Protein AF-A0A7Y2DYD2-F1 (afdb_monomer_lite)

Sequence (73 aa):
MNIRSLNNKLRSNYLILSKLVENGCNRVPENVLHSLNFDPKVVTYFDNNNNRKKIYDITFSQLEDGSVSLVKE

Secondary structure (DSSP, 8-state):
--HHHHHHHHHHHHHHHHHHHHTT-SEEEHHHHHHTT--TT--SEEETTTTEEEETTEEEEE-TTSEEEEEE-

Structure (mmCIF, N/CA/C/O backbone):
data_AF-A0A7Y2DYD2-F1
#
_entry.id   AF-A0A7Y2DYD2-F1
#
loop_
_atom_site.group_PDB
_atom_site.id
_atom_site.type_symbol
_atom_site.label_atom_id
_atom_site.label_alt_id
_atom_site.label_comp_id
_atom_site.label_asym_id
_atom_site.label_entity_id
_atom_site.label_seq_id
_atom_site.pdbx_PDB_ins_code
_atom_site.Cartn_x
_atom_site.Cartn_y
_atom_site.Cartn_z
_atom_site.occupancy
_atom_site.B_iso_or_equiv
_atom_site.auth_seq_id
_atom_site.auth_comp_id
_atom_site.auth_asym_id
_atom_site.auth_atom_id
_atom_site.pdbx_PDB_model_num
ATOM 1 N N . MET A 1 1 ? 16.347 -9.419 -11.900 1.00 55.38 1 MET A N 1
ATOM 2 C CA . MET A 1 1 ? 14.878 -9.257 -11.798 1.00 55.38 1 MET A CA 1
ATOM 3 C C . MET A 1 1 ? 14.393 -8.659 -13.112 1.00 55.38 1 MET A C 1
ATOM 5 O O . MET A 1 1 ? 14.933 -7.643 -13.520 1.00 55.38 1 MET A O 1
ATOM 9 N N . ASN A 1 2 ? 13.488 -9.318 -13.840 1.00 69.19 2 ASN A N 1
ATOM 10 C CA . ASN A 1 2 ? 13.029 -8.825 -15.145 1.00 69.19 2 ASN A CA 1
ATOM 11 C C . ASN A 1 2 ? 12.113 -7.601 -14.938 1.00 69.19 2 ASN A C 1
ATOM 13 O O . ASN A 1 2 ? 11.188 -7.682 -14.131 1.00 69.19 2 ASN A O 1
ATOM 17 N N . ILE A 1 3 ? 12.348 -6.488 -15.644 1.00 68.81 3 ILE A N 1
ATOM 18 C CA . ILE A 1 3 ? 11.608 -5.214 -15.488 1.00 68.81 3 ILE A CA 1
ATOM 19 C C . ILE A 1 3 ? 10.088 -5.425 -15.603 1.00 68.81 3 ILE A C 1
ATOM 21 O O . ILE A 1 3 ? 9.310 -4.855 -14.841 1.00 68.81 3 ILE A O 1
ATOM 25 N N . ARG A 1 4 ? 9.656 -6.333 -16.490 1.00 70.50 4 ARG A N 1
ATOM 26 C CA . ARG A 1 4 ? 8.238 -6.707 -16.647 1.00 70.50 4 ARG A CA 1
ATOM 27 C C . ARG A 1 4 ? 7.628 -7.296 -15.371 1.00 70.50 4 ARG A C 1
ATOM 29 O O . ARG A 1 4 ? 6.479 -7.018 -15.052 1.00 70.50 4 ARG A O 1
ATOM 36 N N . SER A 1 5 ? 8.401 -8.084 -14.623 1.00 81.62 5 SER A N 1
ATOM 37 C CA . SER A 1 5 ? 7.955 -8.682 -13.360 1.00 81.62 5 SER A CA 1
ATOM 38 C C . SER A 1 5 ? 7.798 -7.626 -12.263 1.00 81.62 5 SER A C 1
ATOM 40 O O . SER A 1 5 ? 6.835 -7.685 -11.504 1.00 81.62 5 SER A O 1
ATOM 42 N N . LEU A 1 6 ? 8.688 -6.629 -12.218 1.00 82.12 6 LEU A N 1
ATOM 43 C CA . LEU A 1 6 ? 8.603 -5.531 -11.253 1.00 82.12 6 LEU A CA 1
ATOM 44 C C . LEU A 1 6 ? 7.362 -4.660 -11.492 1.00 82.12 6 LEU A C 1
ATOM 46 O O . LEU A 1 6 ? 6.616 -4.402 -10.552 1.00 82.12 6 LEU A O 1
ATOM 50 N N . ASN A 1 7 ? 7.093 -4.281 -12.745 1.00 85.38 7 ASN A N 1
ATOM 51 C CA . ASN A 1 7 ? 5.913 -3.482 -13.093 1.00 85.38 7 ASN A CA 1
ATOM 52 C C . ASN A 1 7 ? 4.601 -4.204 -12.759 1.00 85.38 7 ASN A C 1
ATOM 54 O O . ASN A 1 7 ? 3.674 -3.588 -12.237 1.00 85.38 7 ASN A O 1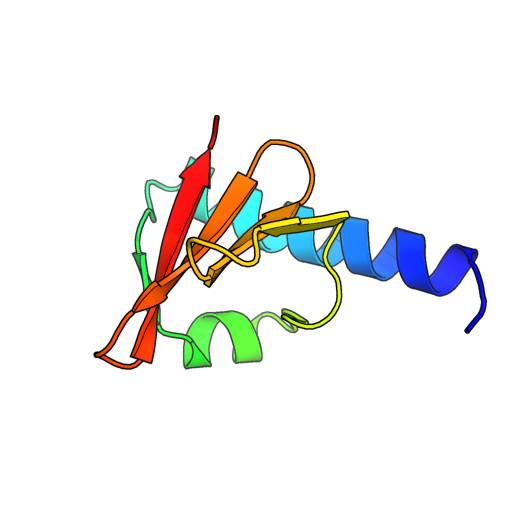
ATOM 58 N N . ASN A 1 8 ? 4.530 -5.517 -12.999 1.00 89.38 8 ASN A N 1
ATOM 59 C CA . ASN A 1 8 ? 3.358 -6.311 -12.628 1.00 89.38 8 ASN A CA 1
ATOM 60 C C . ASN A 1 8 ? 3.145 -6.341 -11.108 1.00 89.38 8 ASN A C 1
ATOM 62 O O . ASN A 1 8 ? 2.013 -6.203 -10.650 1.00 89.38 8 ASN A O 1
ATOM 66 N N . LYS A 1 9 ? 4.223 -6.472 -10.324 1.00 88.94 9 LYS A N 1
ATOM 67 C CA . LYS A 1 9 ? 4.142 -6.433 -8.858 1.00 88.94 9 LYS A CA 1
ATOM 68 C C . LYS A 1 9 ? 3.733 -5.053 -8.335 1.00 88.94 9 LYS A C 1
ATOM 70 O O . LYS A 1 9 ? 2.864 -4.983 -7.475 1.00 88.94 9 LYS A O 1
ATOM 75 N N . LEU A 1 10 ? 4.290 -3.971 -8.888 1.00 90.38 10 LEU A N 1
ATOM 76 C CA . LEU A 1 10 ? 3.897 -2.597 -8.543 1.00 90.38 10 LEU A CA 1
ATOM 77 C C . LEU A 1 10 ? 2.408 -2.369 -8.809 1.00 90.38 10 LEU A C 1
ATOM 79 O O . LEU A 1 10 ? 1.693 -1.887 -7.935 1.00 90.38 10 LEU A O 1
ATOM 83 N N . ARG A 1 11 ? 1.923 -2.784 -9.985 1.00 91.31 11 ARG A N 1
ATOM 84 C CA . ARG A 1 11 ? 0.504 -2.692 -10.344 1.00 91.31 11 ARG A CA 1
ATOM 85 C C . ARG A 1 11 ? -0.380 -3.524 -9.413 1.00 91.31 11 ARG A C 1
ATOM 87 O O . ARG A 1 11 ? -1.432 -3.046 -9.007 1.00 91.31 11 ARG A O 1
ATOM 94 N N . SER A 1 12 ? 0.032 -4.744 -9.069 1.00 93.00 12 SER A N 1
ATOM 95 C CA . SER A 1 12 ? -0.717 -5.608 -8.148 1.00 93.00 12 SER A CA 1
ATOM 96 C C . SER A 1 12 ? -0.829 -4.984 -6.758 1.00 93.00 12 SER A C 1
ATOM 98 O O . SER A 1 12 ? -1.932 -4.858 -6.233 1.00 93.00 12 SER A O 1
ATOM 100 N N . ASN A 1 13 ? 0.293 -4.531 -6.191 1.00 93.12 13 ASN A N 1
ATOM 101 C CA . ASN A 1 13 ? 0.303 -3.837 -4.905 1.00 93.12 13 ASN A CA 1
ATOM 102 C C . ASN A 1 13 ? -0.577 -2.588 -4.938 1.00 93.12 13 ASN A C 1
ATOM 104 O O . ASN A 1 13 ? -1.369 -2.374 -4.026 1.00 93.12 13 ASN A O 1
ATOM 108 N N . TYR A 1 14 ? -0.471 -1.790 -6.001 1.00 93.00 14 TYR A N 1
ATOM 109 C CA . TYR A 1 14 ? -1.293 -0.600 -6.166 1.00 93.00 14 TYR A CA 1
ATOM 110 C C . TYR A 1 14 ? -2.789 -0.917 -6.137 1.00 93.00 14 TYR A C 1
ATOM 112 O O . TYR A 1 14 ? -3.531 -0.277 -5.402 1.00 93.00 14 TYR A O 1
ATOM 120 N N . LEU A 1 15 ? -3.233 -1.932 -6.885 1.00 94.00 15 LEU A N 1
ATOM 121 C CA . LEU A 1 15 ? -4.643 -2.327 -6.925 1.00 94.00 15 LEU A CA 1
ATOM 122 C C . LEU A 1 15 ? -5.162 -2.771 -5.552 1.00 94.00 15 LEU A C 1
ATOM 124 O O . LEU A 1 15 ? -6.291 -2.438 -5.195 1.00 94.00 15 LEU A O 1
ATOM 128 N N . ILE A 1 16 ? -4.344 -3.493 -4.781 1.00 94.00 16 ILE A N 1
ATOM 129 C CA . ILE A 1 16 ? -4.681 -3.899 -3.410 1.00 94.00 16 ILE A CA 1
ATOM 130 C C . ILE A 1 16 ? -4.897 -2.659 -2.540 1.00 94.00 16 ILE A C 1
ATOM 132 O O . ILE A 1 16 ? -5.953 -2.516 -1.923 1.00 94.00 16 ILE A O 1
ATOM 136 N N . LEU A 1 17 ? -3.918 -1.751 -2.520 1.00 93.00 17 LEU A N 1
ATOM 137 C CA . LEU A 1 17 ? -3.978 -0.556 -1.686 1.00 93.00 17 LEU A CA 1
ATOM 138 C C . LEU A 1 17 ? -5.103 0.397 -2.124 1.00 93.00 17 LEU A C 1
ATOM 140 O O . LEU A 1 17 ? -5.840 0.879 -1.269 1.00 93.00 17 LEU A O 1
ATOM 144 N N . SER A 1 18 ? -5.291 0.622 -3.431 1.00 93.94 18 SER A N 1
ATOM 145 C CA . SER A 1 18 ? -6.345 1.508 -3.958 1.00 93.94 18 SER A CA 1
ATOM 146 C C . SER A 1 18 ? -7.721 1.007 -3.568 1.00 93.94 18 SER A C 1
ATOM 148 O O . SER A 1 18 ? -8.524 1.774 -3.053 1.00 93.94 18 SER A O 1
ATOM 150 N N . LYS A 1 19 ? -7.971 -0.298 -3.715 1.00 94.81 19 LYS A N 1
ATOM 151 C CA . LYS A 1 19 ? -9.253 -0.899 -3.343 1.00 94.81 19 LYS A CA 1
ATOM 152 C C . LYS 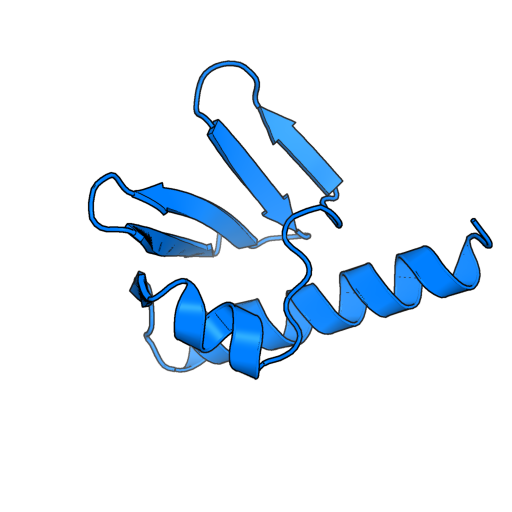A 1 19 ? -9.534 -0.781 -1.845 1.00 94.81 19 LYS A C 1
ATOM 154 O O . LYS A 1 19 ? -10.677 -0.567 -1.455 1.00 94.81 19 LYS A O 1
ATOM 159 N N . LEU A 1 20 ? -8.517 -0.934 -0.996 1.00 94.19 20 LEU A N 1
ATOM 160 C CA . LEU A 1 20 ? -8.668 -0.745 0.450 1.00 94.19 20 LEU A CA 1
ATOM 161 C C . LEU A 1 20 ? -9.037 0.707 0.767 1.00 94.19 20 LEU A C 1
ATOM 163 O O . LEU A 1 20 ? -10.025 0.941 1.460 1.00 94.19 20 LEU A O 1
ATOM 167 N N . VAL A 1 21 ? -8.315 1.671 0.195 1.00 93.06 21 VAL A N 1
ATOM 168 C CA . VAL A 1 21 ? -8.590 3.097 0.416 1.00 93.06 21 VAL A CA 1
ATOM 169 C C . VAL A 1 21 ? -9.956 3.513 -0.145 1.00 93.06 21 VAL A C 1
ATOM 171 O O . VAL A 1 21 ? -10.695 4.222 0.532 1.00 93.06 21 VAL A O 1
ATOM 174 N N . GLU A 1 22 ? -10.337 3.037 -1.333 1.00 93.38 22 GLU A N 1
ATOM 175 C CA . GLU A 1 22 ? -11.653 3.278 -1.951 1.00 93.38 22 GLU A CA 1
ATOM 176 C C . GLU A 1 22 ? -12.812 2.730 -1.106 1.00 93.38 22 GLU A C 1
ATOM 178 O O . GLU A 1 22 ? -13.886 3.325 -1.080 1.00 93.38 22 GLU A O 1
ATOM 183 N N . ASN A 1 23 ? -12.587 1.644 -0.361 1.00 93.38 23 ASN A N 1
ATOM 184 C CA . ASN A 1 23 ? -13.553 1.101 0.599 1.00 93.38 23 ASN A CA 1
ATOM 185 C C . ASN A 1 23 ? -13.548 1.837 1.955 1.00 93.38 23 ASN A C 1
ATOM 187 O O . ASN A 1 23 ? -14.216 1.400 2.892 1.00 93.38 23 ASN A O 1
ATOM 191 N N . GLY A 1 24 ? -12.784 2.924 2.094 1.00 91.12 24 GLY A N 1
ATOM 192 C CA . GLY A 1 24 ? -12.642 3.676 3.343 1.00 91.12 24 GLY A CA 1
ATOM 193 C C . GLY A 1 24 ? -11.687 3.039 4.357 1.00 91.12 24 GLY A C 1
ATOM 194 O O . GLY A 1 24 ? -11.607 3.502 5.494 1.00 91.12 24 GLY A O 1
ATOM 195 N N . CYS A 1 25 ? -10.940 1.997 3.978 1.00 92.12 25 CYS A N 1
ATOM 196 C CA . CYS A 1 25 ? -9.936 1.382 4.842 1.00 92.12 25 CYS A CA 1
ATOM 197 C C . CYS A 1 25 ? -8.635 2.192 4.792 1.00 92.12 25 CYS A C 1
ATOM 199 O O . CYS A 1 25 ? -7.768 1.973 3.949 1.00 92.12 25 CYS A O 1
ATOM 201 N N . ASN A 1 26 ? -8.486 3.114 5.737 1.00 91.75 26 ASN A N 1
ATOM 202 C CA . ASN A 1 26 ? -7.268 3.896 5.968 1.00 91.75 26 ASN A CA 1
ATOM 203 C C . ASN A 1 26 ? -6.283 3.219 6.942 1.00 91.75 26 ASN A C 1
ATOM 205 O O . ASN A 1 26 ? -5.175 3.707 7.146 1.00 91.75 26 ASN A O 1
ATOM 209 N N . ARG A 1 27 ? -6.668 2.088 7.544 1.00 94.12 27 ARG A N 1
ATOM 210 C CA . ARG A 1 27 ? -5.820 1.286 8.428 1.00 94.12 27 ARG A CA 1
ATOM 211 C C . ARG A 1 27 ? -6.139 -0.190 8.254 1.00 94.12 27 ARG A C 1
ATOM 213 O O . ARG A 1 27 ? -7.298 -0.586 8.353 1.00 94.12 27 ARG A O 1
ATOM 220 N N . VAL A 1 28 ? -5.120 -0.998 7.991 1.00 93.31 28 VAL A N 1
ATOM 221 C CA . VAL A 1 28 ? -5.281 -2.421 7.674 1.00 93.31 28 VAL A CA 1
ATOM 222 C C . VAL A 1 28 ? -4.225 -3.235 8.418 1.00 93.31 28 VAL A C 1
ATOM 224 O O . VAL A 1 28 ? -3.051 -2.882 8.361 1.00 93.31 28 VAL A O 1
ATOM 227 N N . PRO A 1 29 ? -4.593 -4.316 9.121 1.00 93.94 29 PRO A N 1
ATOM 228 C CA . PRO A 1 29 ? -3.622 -5.224 9.726 1.00 93.94 29 PRO A CA 1
ATOM 229 C C . PRO A 1 29 ? -2.632 -5.803 8.697 1.00 93.94 29 PRO A C 1
ATOM 231 O O . PRO A 1 29 ? -3.026 -6.160 7.584 1.00 93.94 29 PRO A O 1
ATOM 234 N N . GLU A 1 30 ? -1.352 -5.940 9.056 1.00 89.56 30 GLU A N 1
ATOM 235 C CA . GLU A 1 30 ? -0.319 -6.440 8.132 1.00 89.56 30 GLU A CA 1
ATOM 236 C C . GLU A 1 30 ? -0.632 -7.852 7.606 1.00 89.56 30 GLU A C 1
ATOM 238 O O . GLU A 1 30 ? -0.448 -8.138 6.422 1.00 89.56 30 GLU A O 1
ATOM 243 N N . ASN A 1 31 ? -1.207 -8.721 8.441 1.00 90.25 31 ASN A N 1
ATOM 244 C CA . ASN A 1 31 ? -1.627 -10.067 8.040 1.00 90.25 31 ASN A CA 1
ATOM 245 C C . ASN A 1 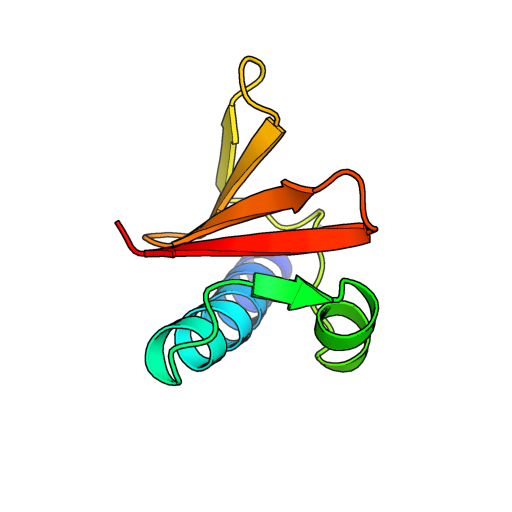31 ? -2.698 -10.071 6.929 1.00 90.25 31 ASN A C 1
ATOM 247 O O . ASN A 1 31 ? -2.709 -10.986 6.104 1.00 90.25 31 ASN A O 1
ATOM 251 N N . VAL A 1 32 ? -3.568 -9.057 6.870 1.00 91.81 32 VAL A N 1
ATOM 252 C CA . VAL A 1 32 ? -4.561 -8.899 5.793 1.00 91.81 32 VAL A CA 1
ATOM 253 C C . VAL A 1 32 ? -3.875 -8.500 4.490 1.00 91.81 32 VAL A C 1
ATOM 255 O O . VAL A 1 32 ? -4.218 -9.010 3.431 1.00 91.81 32 VAL A O 1
ATOM 258 N N . LEU A 1 33 ? -2.862 -7.634 4.538 1.00 90.88 33 LEU A N 1
ATOM 259 C CA . LEU A 1 33 ? -2.077 -7.315 3.344 1.00 90.88 33 LEU A CA 1
ATOM 260 C C . LEU A 1 33 ? -1.319 -8.550 2.835 1.00 90.88 33 LEU A C 1
ATOM 262 O O . LEU A 1 33 ? -1.327 -8.830 1.636 1.00 90.88 33 LEU A O 1
ATOM 266 N N . HIS A 1 34 ? -0.737 -9.337 3.742 1.00 88.12 34 HIS A N 1
ATOM 267 C CA . HIS A 1 34 ? -0.075 -10.596 3.397 1.00 88.12 34 HIS A CA 1
ATOM 268 C C . HIS A 1 34 ? -1.026 -11.599 2.726 1.00 88.12 34 HIS A C 1
ATOM 270 O O . HIS A 1 34 ? -0.646 -12.207 1.725 1.00 88.12 34 HIS A O 1
ATOM 276 N N . SER A 1 35 ? -2.264 -11.752 3.213 1.00 92.50 35 SER A N 1
ATOM 277 C CA . SER A 1 35 ? -3.251 -12.653 2.591 1.00 92.50 35 SER A CA 1
ATOM 278 C C . SER A 1 35 ? -3.720 -12.178 1.211 1.00 92.50 35 SER A C 1
ATOM 280 O O . SER A 1 35 ? -4.153 -12.989 0.394 1.00 92.50 35 SER A O 1
ATOM 282 N N . LEU A 1 36 ? -3.570 -10.883 0.916 1.00 91.62 36 LEU A N 1
ATOM 283 C CA . LEU A 1 36 ? -3.831 -10.285 -0.394 1.00 91.62 36 LEU A CA 1
ATOM 284 C C . LEU A 1 36 ? -2.626 -10.364 -1.350 1.00 91.62 36 LEU A C 1
ATOM 286 O O . LEU A 1 36 ? -2.687 -9.798 -2.439 1.00 91.62 36 LEU A O 1
ATOM 290 N N . ASN A 1 37 ? -1.551 -11.076 -0.986 1.00 90.06 37 ASN A N 1
ATOM 291 C CA . ASN A 1 37 ? -0.287 -11.141 -1.733 1.00 90.06 37 ASN A CA 1
ATOM 292 C C . ASN A 1 37 ? 0.402 -9.775 -1.909 1.00 90.06 37 ASN A C 1
ATOM 294 O O . ASN A 1 37 ? 1.087 -9.541 -2.908 1.00 90.06 37 ASN A O 1
ATOM 298 N N . PHE A 1 38 ? 0.236 -8.865 -0.948 1.00 90.50 38 PHE A N 1
ATOM 299 C CA . PHE A 1 38 ? 0.976 -7.609 -0.929 1.00 90.50 38 PHE A CA 1
ATOM 300 C C . PHE A 1 38 ? 2.463 -7.853 -0.635 1.00 90.50 38 PHE A C 1
ATOM 302 O O . PHE A 1 38 ? 2.812 -8.510 0.345 1.00 90.50 38 PHE A O 1
ATOM 309 N N . ASP A 1 39 ? 3.346 -7.290 -1.463 1.00 88.00 39 ASP A N 1
ATOM 310 C CA . ASP A 1 39 ? 4.799 -7.358 -1.263 1.00 88.00 39 ASP A CA 1
ATOM 311 C C . ASP A 1 39 ? 5.342 -5.986 -0.806 1.00 88.00 39 ASP A C 1
ATOM 313 O O . ASP A 1 39 ? 5.588 -5.120 -1.652 1.00 88.00 39 ASP A O 1
ATOM 317 N N . PRO A 1 40 ? 5.578 -5.751 0.501 1.00 81.12 40 PRO A N 1
ATOM 318 C CA . PRO A 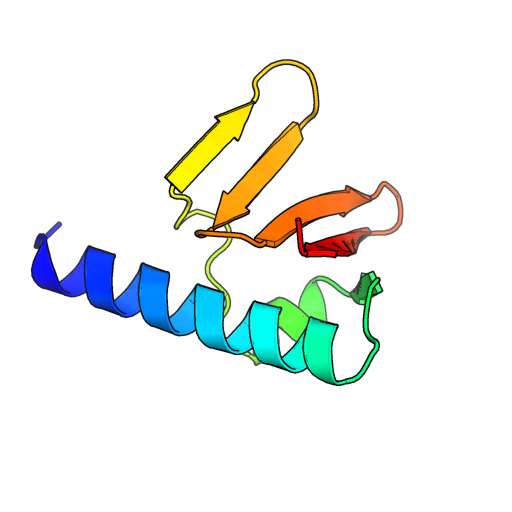1 40 ? 6.021 -4.453 1.026 1.00 81.12 40 PRO A CA 1
ATOM 319 C C . PRO A 1 40 ? 7.427 -4.034 0.570 1.00 81.12 40 PRO A C 1
ATOM 321 O O . PRO A 1 40 ? 7.868 -2.927 0.908 1.00 81.12 40 PRO A O 1
ATOM 324 N N . LYS A 1 41 ? 8.157 -4.906 -0.142 1.00 82.38 41 LYS A N 1
ATOM 325 C CA . LYS A 1 41 ? 9.466 -4.604 -0.745 1.00 82.38 41 LYS A CA 1
ATOM 326 C C . LYS A 1 41 ? 9.335 -3.941 -2.115 1.00 82.38 41 LYS A C 1
ATOM 328 O O . LYS A 1 41 ? 10.303 -3.370 -2.609 1.00 82.38 41 LYS A O 1
ATOM 333 N N . VAL A 1 42 ? 8.161 -4.019 -2.738 1.00 81.75 42 VAL A N 1
ATOM 334 C CA . VAL A 1 42 ? 7.899 -3.455 -4.063 1.00 81.75 42 VAL A CA 1
ATOM 335 C C . VAL A 1 42 ? 7.333 -2.047 -3.888 1.00 81.75 42 VAL A C 1
ATOM 337 O O . VAL A 1 42 ? 6.130 -1.866 -3.713 1.00 81.75 42 VAL A O 1
ATOM 340 N N . VAL A 1 43 ? 8.227 -1.056 -3.893 1.00 74.56 43 VAL A N 1
ATOM 341 C 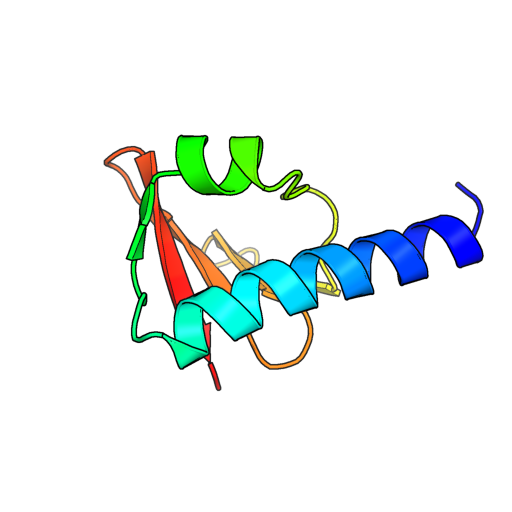CA . VAL A 1 43 ? 7.924 0.362 -3.638 1.00 74.56 43 VAL A CA 1
ATOM 342 C C . VAL A 1 43 ? 8.575 1.270 -4.677 1.00 74.56 43 VAL A C 1
ATOM 344 O O . VAL A 1 43 ? 9.620 0.938 -5.233 1.00 74.56 43 VAL A O 1
ATOM 347 N N . THR A 1 44 ? 7.954 2.423 -4.928 1.00 69.94 44 THR A N 1
ATOM 348 C CA . THR A 1 44 ? 8.443 3.430 -5.893 1.00 69.94 44 THR A CA 1
ATOM 349 C C . THR A 1 44 ? 9.312 4.492 -5.228 1.00 69.94 44 THR A C 1
ATOM 351 O O . THR A 1 44 ? 10.183 5.060 -5.876 1.00 69.94 44 THR A O 1
ATOM 354 N N . TYR A 1 45 ? 9.078 4.764 -3.941 1.00 69.62 45 TYR A N 1
ATOM 355 C CA . TYR A 1 45 ? 9.816 5.757 -3.166 1.00 69.62 45 TYR A CA 1
ATOM 356 C C . TYR A 1 45 ? 9.857 5.367 -1.683 1.00 69.62 45 TYR A C 1
ATOM 358 O O . TYR A 1 45 ? 8.861 4.874 -1.141 1.00 69.62 45 TYR A O 1
ATOM 366 N N . PHE A 1 46 ? 11.012 5.582 -1.053 1.00 68.50 46 PHE A N 1
ATOM 367 C CA . PHE A 1 46 ? 11.255 5.375 0.372 1.00 68.50 46 PHE A CA 1
ATOM 368 C C . PHE A 1 46 ? 11.779 6.694 0.948 1.00 68.50 46 PHE A C 1
ATOM 370 O O . PHE A 1 46 ? 12.855 7.143 0.553 1.00 68.50 46 PHE A O 1
ATOM 377 N N . ASP A 1 47 ? 11.015 7.329 1.839 1.00 61.81 47 ASP A N 1
ATOM 378 C CA . ASP A 1 47 ? 11.505 8.487 2.591 1.00 61.81 47 ASP A CA 1
ATOM 379 C C . ASP A 1 47 ? 12.226 7.991 3.850 1.00 61.81 47 ASP A C 1
ATOM 381 O O . ASP A 1 47 ? 11.595 7.468 4.776 1.00 61.81 47 ASP A O 1
ATOM 385 N N . ASN A 1 48 ? 13.551 8.162 3.882 1.00 58.12 48 ASN A N 1
ATOM 386 C CA . ASN A 1 48 ? 14.401 7.756 5.003 1.00 58.12 48 ASN A CA 1
ATOM 387 C C . ASN A 1 48 ? 14.041 8.458 6.322 1.00 58.12 48 ASN A C 1
ATOM 389 O O . ASN A 1 48 ? 14.380 7.934 7.380 1.00 58.12 48 ASN A O 1
ATOM 393 N N . ASN A 1 49 ? 13.355 9.606 6.286 1.00 58.19 49 ASN A N 1
ATOM 394 C CA . ASN A 1 49 ? 13.063 10.374 7.497 1.00 58.19 49 ASN A CA 1
ATOM 395 C C . ASN A 1 49 ? 11.742 9.995 8.182 1.00 58.19 49 ASN A C 1
ATOM 397 O O . ASN A 1 49 ? 11.543 10.385 9.328 1.00 58.19 49 ASN A O 1
ATOM 401 N N . ASN A 1 50 ? 10.843 9.245 7.531 1.00 58.47 50 ASN A N 1
ATOM 402 C CA . ASN A 1 50 ? 9.480 9.031 8.047 1.00 58.47 50 ASN A CA 1
ATOM 403 C C . ASN A 1 50 ? 8.956 7.588 7.962 1.00 58.47 50 ASN A C 1
ATOM 405 O O . ASN A 1 50 ? 7.778 7.365 8.241 1.00 58.47 50 ASN A O 1
ATOM 409 N N . ASN A 1 51 ? 9.771 6.607 7.547 1.00 69.06 51 ASN A N 1
ATOM 410 C CA . ASN A 1 51 ? 9.326 5.222 7.292 1.00 69.06 51 ASN A CA 1
ATOM 411 C C . ASN A 1 51 ? 8.104 5.129 6.350 1.00 69.06 51 ASN A C 1
ATOM 413 O O . ASN A 1 51 ? 7.367 4.138 6.349 1.00 69.06 51 ASN A O 1
ATOM 417 N N . ARG A 1 52 ? 7.875 6.170 5.540 1.00 74.50 52 ARG A N 1
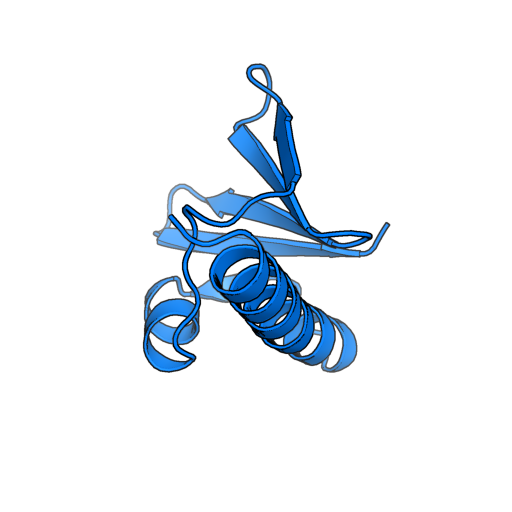ATOM 418 C CA . ARG A 1 52 ? 6.758 6.253 4.601 1.00 74.50 52 ARG A CA 1
ATOM 419 C C . ARG A 1 52 ? 7.182 5.638 3.280 1.00 74.50 52 ARG A C 1
ATOM 421 O O . ARG A 1 52 ? 8.195 6.016 2.688 1.00 74.50 52 ARG A O 1
ATOM 428 N N . LYS A 1 53 ? 6.383 4.682 2.823 1.00 86.94 53 LYS A N 1
ATOM 429 C CA . LYS A 1 53 ? 6.542 4.003 1.541 1.00 86.94 53 LYS A CA 1
ATOM 430 C C . LYS A 1 53 ? 5.447 4.479 0.600 1.00 86.94 53 LYS A C 1
ATOM 432 O O . LYS A 1 53 ? 4.313 4.666 1.035 1.00 86.94 53 LYS A O 1
ATOM 437 N N . LYS A 1 54 ? 5.766 4.660 -0.684 1.00 86.94 54 LYS A N 1
ATOM 438 C CA . LYS A 1 54 ? 4.794 5.153 -1.672 1.00 86.94 54 LYS A CA 1
ATOM 439 C C . LYS A 1 54 ? 4.710 4.280 -2.922 1.00 86.94 54 LYS A C 1
ATOM 441 O O . LYS A 1 54 ? 5.731 3.876 -3.497 1.00 86.94 54 LYS A O 1
ATOM 446 N N . ILE A 1 55 ? 3.481 4.022 -3.362 1.00 88.94 55 ILE A N 1
ATOM 447 C CA . ILE A 1 55 ? 3.147 3.398 -4.646 1.00 88.94 55 ILE A CA 1
ATOM 448 C C . ILE A 1 55 ? 2.163 4.311 -5.375 1.00 88.94 55 ILE A C 1
ATOM 450 O O . ILE A 1 55 ? 1.021 4.445 -4.953 1.00 88.94 55 ILE A O 1
ATOM 454 N N . TYR A 1 56 ? 2.624 4.936 -6.463 1.00 87.00 56 TYR A N 1
ATOM 455 C CA . TYR A 1 56 ? 1.882 5.964 -7.207 1.00 87.00 56 TYR A CA 1
ATOM 456 C C . TYR A 1 56 ? 1.370 7.092 -6.302 1.00 87.00 56 TYR A C 1
ATOM 458 O O . TYR A 1 56 ? 2.197 7.829 -5.778 1.00 87.00 56 TYR A O 1
ATOM 466 N N . ASP A 1 57 ? 0.056 7.226 -6.127 1.00 89.31 57 ASP A N 1
ATOM 467 C CA . ASP A 1 57 ? -0.648 8.213 -5.298 1.00 89.31 57 ASP A CA 1
ATOM 468 C C . ASP A 1 57 ? -0.986 7.695 -3.888 1.00 89.31 57 ASP A C 1
ATOM 470 O O . ASP A 1 57 ? -1.609 8.404 -3.107 1.00 89.31 57 ASP A O 1
ATOM 474 N N . ILE A 1 58 ? -0.558 6.481 -3.522 1.00 90.38 58 ILE A N 1
ATOM 475 C CA . ILE A 1 58 ? -0.850 5.894 -2.209 1.00 90.38 58 ILE A CA 1
ATOM 476 C C . ILE A 1 58 ? 0.415 5.794 -1.364 1.00 90.38 58 ILE A C 1
ATOM 478 O O . ILE A 1 58 ? 1.381 5.108 -1.717 1.00 90.38 58 ILE A O 1
ATOM 482 N N . THR A 1 59 ? 0.370 6.440 -0.206 1.00 91.06 59 THR A N 1
ATOM 483 C CA . THR A 1 59 ? 1.374 6.360 0.850 1.00 91.06 59 THR A CA 1
ATOM 484 C C . THR A 1 59 ? 0.924 5.360 1.909 1.00 91.06 59 THR A C 1
ATOM 486 O O . THR A 1 59 ? -0.231 5.359 2.335 1.00 91.06 59 THR A O 1
ATOM 489 N N . PHE A 1 60 ? 1.844 4.510 2.360 1.00 89.75 60 PHE A N 1
ATOM 490 C CA . PHE A 1 60 ? 1.605 3.572 3.445 1.00 89.75 60 PHE A CA 1
ATOM 491 C C . PHE A 1 60 ? 2.760 3.534 4.446 1.00 89.75 60 PHE A C 1
ATOM 493 O O . PHE A 1 60 ? 3.929 3.716 4.092 1.00 89.75 60 PHE A O 1
ATOM 500 N N . SER A 1 61 ? 2.431 3.291 5.712 1.00 89.88 61 SER A N 1
ATOM 501 C CA . SER A 1 61 ? 3.398 3.241 6.813 1.00 89.88 61 SER A CA 1
ATOM 502 C C . SER A 1 61 ? 2.988 2.206 7.851 1.00 89.88 61 SER A C 1
ATOM 504 O O . SER A 1 61 ? 1.824 2.150 8.250 1.00 89.88 61 SER A O 1
ATOM 506 N N . GLN A 1 62 ? 3.951 1.404 8.300 1.00 89.25 62 GLN A N 1
ATOM 507 C CA . GLN A 1 62 ? 3.743 0.435 9.373 1.00 89.25 62 GLN A CA 1
ATOM 508 C C . GLN A 1 62 ? 3.647 1.165 10.716 1.00 89.25 62 GLN A C 1
ATOM 510 O O . GLN A 1 62 ? 4.412 2.092 10.980 1.00 89.25 62 GLN A O 1
ATOM 515 N N . LEU A 1 63 ? 2.674 0.770 11.528 1.00 89.69 63 LEU A N 1
ATOM 516 C CA . LEU A 1 63 ? 2.401 1.312 12.853 1.00 89.69 63 LEU A CA 1
ATOM 517 C C . LEU A 1 63 ? 2.935 0.358 13.929 1.00 89.69 63 LEU A C 1
ATOM 519 O O . LEU A 1 63 ? 3.145 -0.828 13.676 1.00 89.69 63 LEU A O 1
ATOM 523 N N . GLU A 1 64 ? 3.128 0.874 15.143 1.00 89.31 64 GLU A N 1
ATOM 524 C CA . GLU A 1 64 ? 3.694 0.113 16.270 1.00 89.31 64 GLU A CA 1
ATOM 525 C C . GLU A 1 64 ? 2.842 -1.097 16.682 1.00 89.31 64 GLU A C 1
ATOM 527 O O . GLU A 1 64 ? 3.364 -2.075 17.207 1.00 89.31 64 GLU A O 1
ATOM 532 N N . ASP A 1 65 ? 1.537 -1.067 16.404 1.00 90.81 65 ASP A N 1
ATOM 533 C CA . ASP A 1 65 ? 0.606 -2.154 16.717 1.00 90.81 65 ASP A CA 1
ATOM 534 C C . ASP A 1 65 ? 0.535 -3.250 15.637 1.00 90.81 65 ASP A C 1
ATOM 536 O O . ASP A 1 65 ? -0.349 -4.104 15.680 1.00 90.81 65 ASP A O 1
ATOM 540 N N . GLY A 1 66 ? 1.432 -3.225 14.644 1.00 87.56 66 GLY A N 1
ATOM 541 C CA . GLY A 1 66 ? 1.472 -4.215 13.561 1.00 87.56 66 GLY A CA 1
ATOM 542 C C . GLY A 1 66 ? 0.420 -3.997 12.468 1.00 87.56 66 GLY A C 1
ATOM 543 O O . GLY A 1 66 ? 0.215 -4.856 11.607 1.00 87.56 66 GLY A O 1
ATOM 544 N N . SER A 1 67 ? -0.264 -2.852 12.474 1.00 92.50 67 SER A N 1
ATOM 545 C CA . SER A 1 67 ? -1.126 -2.433 11.367 1.00 92.50 67 SER A CA 1
ATOM 546 C C . SER A 1 67 ? -0.394 -1.504 10.394 1.00 92.50 67 SER A C 1
ATOM 548 O O . SER A 1 67 ? 0.688 -0.992 10.670 1.00 92.50 67 SER A O 1
ATOM 550 N N . VAL A 1 68 ? -0.982 -1.292 9.223 1.00 91.69 68 VAL A N 1
ATOM 551 C CA . VAL A 1 68 ? -0.475 -0.415 8.171 1.00 91.69 68 VAL A CA 1
ATOM 552 C C . VAL A 1 68 ? -1.488 0.697 7.937 1.00 91.69 68 VAL A C 1
ATOM 554 O O . VAL A 1 68 ? -2.653 0.438 7.637 1.00 91.69 68 VAL A O 1
ATOM 557 N N . SER A 1 69 ? -1.036 1.939 8.084 1.00 92.56 69 SER A N 1
ATOM 558 C CA . SER A 1 69 ? -1.795 3.130 7.701 1.00 92.56 69 SER A CA 1
ATOM 559 C C . SER A 1 69 ? -1.718 3.328 6.191 1.00 92.56 69 SER A C 1
ATOM 561 O O . SER A 1 69 ? -0.641 3.151 5.618 1.00 92.56 69 SER A O 1
ATOM 563 N N . LEU A 1 70 ? -2.835 3.698 5.565 1.00 92.69 70 LEU A N 1
ATOM 564 C CA . LEU A 1 70 ? -2.984 3.940 4.131 1.00 92.69 70 LEU A CA 1
ATOM 565 C C . LEU A 1 70 ? -3.565 5.337 3.898 1.00 92.69 70 LEU A C 1
ATOM 567 O O . LEU A 1 70 ? -4.618 5.677 4.438 1.00 92.69 70 LEU A O 1
ATOM 571 N N . VAL A 1 71 ? -2.900 6.129 3.059 1.00 90.50 71 VAL A N 1
ATOM 572 C CA . VAL A 1 71 ? -3.314 7.490 2.697 1.00 90.50 71 VAL A CA 1
ATOM 573 C C . VAL A 1 71 ? -3.189 7.659 1.187 1.00 90.50 71 VAL A C 1
ATOM 575 O O . VAL A 1 71 ? -2.129 7.388 0.628 1.00 90.50 71 VAL A O 1
ATOM 578 N N . LYS A 1 72 ? -4.261 8.111 0.532 1.00 88.88 72 LYS A N 1
ATOM 579 C CA . LYS A 1 72 ? -4.238 8.539 -0.872 1.00 88.88 72 LYS A CA 1
ATOM 580 C C . LYS A 1 72 ? -4.016 10.049 -0.923 1.00 88.88 72 LYS A C 1
ATOM 582 O O . LYS A 1 72 ? -4.726 10.776 -0.229 1.00 88.88 72 LYS A O 1
ATOM 587 N N . GLU A 1 73 ? -3.013 10.474 -1.684 1.00 84.50 73 GLU A N 1
ATOM 588 C CA . GLU A 1 73 ? -2.606 11.877 -1.870 1.00 84.50 73 GLU A CA 1
ATOM 589 C C . GLU A 1 73 ? -3.141 12.476 -3.173 1.00 84.50 73 GLU A C 1
ATOM 591 O O . GLU A 1 73 ? -3.268 11.727 -4.169 1.00 84.50 73 GLU A O 1
#

Radius of gyration: 11.74 Å; chains: 1; bounding box: 28×24×33 Å

pLDDT: mean 85.53, std 10.27, range [55.38, 94.81]

Foldseek 3Di:
DDPVVLVVLLVQLCVVLVVCVVVVNQKAAPVVCVVSVRDPVNFDDADPVAQWTDRDQWIWHQDPVRMIGIDGD